Protein AF-A0A843F4S5-F1 (afdb_monomer)

Secondary structure (DSSP, 8-state):
-HHHHHHHHHHHHHHHH-S-------HHHHHHTT--SSHHHHHHHHHHHHHHH----HHHHTT---SSHHHHHHHHHHHHIIIIISS-S-HHHHHHHHHHTT--

Foldseek 3Di:
DVVVVVVVVVVLVCLVPDQADDDDDDCVLVVVLVLFFADPLVCVQQVVVCVVPVDGGLPVVLVDPDPDVVVNVVSVVSSCCSRPPVSPDTPSVVVVCVSCVNHD

Structure (mmCIF, N/CA/C/O backbone):
data_AF-A0A843F4S5-F1
#
_entry.id   AF-A0A843F4S5-F1
#
loop_
_atom_site.group_PDB
_atom_site.id
_atom_site.type_symbol
_atom_site.label_atom_id
_atom_site.label_alt_id
_atom_site.label_comp_id
_atom_site.label_asym_id
_atom_site.label_entity_id
_atom_site.label_seq_id
_atom_site.pdbx_PDB_ins_code
_atom_site.Cartn_x
_atom_site.Cartn_y
_atom_site.Cartn_z
_atom_site.occupancy
_atom_site.B_iso_or_equiv
_atom_site.auth_seq_id
_atom_site.auth_comp_id
_atom_site.auth_asym_id
_atom_site.auth_atom_id
_atom_site.pdbx_PDB_model_num
ATOM 1 N N . MET A 1 1 ? -10.608 -23.501 14.604 1.00 68.00 1 MET A N 1
ATOM 2 C CA . MET A 1 1 ? -11.597 -22.452 14.269 1.00 68.00 1 MET A CA 1
ATOM 3 C C . MET A 1 1 ? -12.023 -21.661 15.506 1.00 68.00 1 MET A C 1
ATOM 5 O O . MET A 1 1 ? -11.935 -20.443 15.467 1.00 68.00 1 MET A O 1
ATOM 9 N N . GLU A 1 2 ? -12.342 -22.311 16.631 1.00 77.19 2 GLU A N 1
ATOM 10 C CA . GLU A 1 2 ? -12.691 -21.640 17.905 1.00 77.19 2 GLU A CA 1
ATOM 11 C C . GLU A 1 2 ? -11.679 -20.581 18.367 1.00 77.19 2 GLU A C 1
ATOM 13 O O . GLU A 1 2 ? -12.058 -19.458 18.681 1.00 77.19 2 GLU A O 1
ATOM 18 N N . ARG A 1 3 ? -10.374 -20.882 18.320 1.00 90.75 3 ARG A N 1
ATOM 19 C CA . ARG A 1 3 ? -9.317 -19.929 18.709 1.00 90.75 3 ARG A CA 1
ATOM 20 C C . ARG A 1 3 ? -9.307 -18.644 17.869 1.00 90.75 3 ARG A C 1
ATOM 22 O O . ARG A 1 3 ? -8.877 -17.602 18.354 1.00 90.75 3 ARG A O 1
ATOM 29 N N . PHE A 1 4 ? -9.737 -18.714 16.608 1.00 91.62 4 PHE A N 1
ATOM 30 C CA . PHE A 1 4 ? -9.834 -17.540 15.740 1.00 91.62 4 PHE A CA 1
ATOM 31 C C . PHE A 1 4 ? -11.043 -16.683 16.123 1.00 91.62 4 PHE A C 1
ATOM 33 O O . PHE A 1 4 ? -10.880 -15.489 16.355 1.00 91.62 4 PHE A O 1
ATOM 40 N N . VAL A 1 5 ? -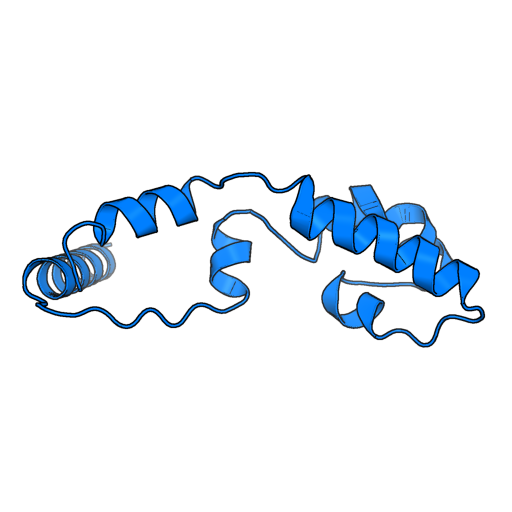12.211 -17.308 16.292 1.00 94.69 5 VAL A N 1
ATOM 41 C CA . VAL A 1 5 ? -13.444 -16.633 16.733 1.00 94.69 5 VAL A CA 1
ATOM 42 C C . VAL A 1 5 ? -13.233 -15.944 18.083 1.00 94.69 5 VAL A C 1
ATOM 44 O O . VAL A 1 5 ? -13.465 -14.749 18.204 1.00 94.69 5 VAL A O 1
ATOM 47 N N . GLN A 1 6 ? -12.626 -16.633 19.052 1.00 96.25 6 GLN A N 1
ATOM 48 C CA . GLN A 1 6 ? -12.305 -16.053 20.362 1.00 96.25 6 GLN A CA 1
ATOM 49 C C . GLN A 1 6 ? -11.383 -14.826 20.281 1.00 96.25 6 GLN A C 1
ATOM 51 O O . GLN A 1 6 ? -11.491 -13.912 21.097 1.00 96.25 6 GLN A O 1
ATOM 56 N N . ARG A 1 7 ? -10.439 -14.793 19.330 1.00 96.44 7 ARG A N 1
ATOM 57 C CA . ARG A 1 7 ? -9.577 -13.619 19.118 1.00 96.44 7 ARG A CA 1
ATOM 58 C C . ARG A 1 7 ? -10.354 -12.456 18.512 1.00 96.44 7 ARG A C 1
ATOM 60 O O . ARG A 1 7 ? -10.102 -11.321 18.904 1.00 96.44 7 ARG A O 1
ATOM 67 N N . LEU A 1 8 ? -11.273 -12.737 17.589 1.00 95.81 8 LEU A N 1
ATOM 68 C CA . LEU A 1 8 ? -12.151 -11.723 17.008 1.00 95.81 8 LEU A CA 1
ATOM 69 C C . LEU A 1 8 ? -13.075 -11.118 18.065 1.00 95.81 8 LEU A C 1
ATOM 71 O O . LEU A 1 8 ? -13.151 -9.898 18.152 1.00 95.81 8 LEU A O 1
ATOM 75 N N . ASP A 1 9 ? -13.691 -11.942 18.912 1.00 96.50 9 ASP A N 1
ATOM 76 C CA . ASP A 1 9 ? -14.576 -11.463 19.980 1.00 96.50 9 ASP A CA 1
ATOM 77 C C . ASP A 1 9 ? -13.826 -10.571 20.973 1.00 96.50 9 ASP A C 1
ATOM 79 O O . ASP A 1 9 ? -14.314 -9.509 21.355 1.00 96.50 9 ASP A O 1
ATOM 83 N N . LYS A 1 10 ? -12.597 -10.957 21.345 1.00 96.81 10 LYS A N 1
ATOM 84 C CA . LYS A 1 10 ? -11.729 -10.131 22.197 1.00 96.81 10 LYS A CA 1
ATOM 85 C C . LYS A 1 10 ? -11.375 -8.797 21.545 1.00 96.81 10 LYS A C 1
ATOM 87 O O . LYS A 1 10 ? -11.417 -7.777 22.222 1.00 96.81 10 LYS A O 1
ATOM 92 N N . ALA A 1 11 ? -11.028 -8.799 20.257 1.00 95.50 11 ALA A N 1
ATOM 93 C CA . ALA A 1 11 ? -10.706 -7.574 19.529 1.00 95.50 11 ALA A CA 1
ATOM 94 C C . ALA A 1 11 ? -11.927 -6.654 19.411 1.00 95.50 11 ALA A C 1
ATOM 96 O O . ALA A 1 11 ? -11.818 -5.464 19.679 1.00 95.50 11 ALA A O 1
ATOM 97 N N . LYS A 1 12 ? -13.095 -7.215 19.079 1.00 95.81 12 LYS A N 1
ATOM 98 C CA . LYS A 1 12 ? -14.354 -6.474 19.002 1.00 95.81 12 LYS A CA 1
ATOM 99 C C . LYS A 1 12 ? -14.693 -5.827 20.341 1.00 95.81 12 LYS A C 1
ATOM 101 O O . LYS A 1 12 ? -14.907 -4.626 20.385 1.00 95.81 12 LYS A O 1
ATOM 106 N N . LYS A 1 13 ? -14.648 -6.598 21.431 1.00 96.88 13 LYS A N 1
ATOM 107 C CA . LYS A 1 13 ? -14.891 -6.078 22.780 1.00 96.88 13 LYS A CA 1
ATOM 108 C C . LYS A 1 13 ? -13.925 -4.944 23.140 1.00 96.88 13 LYS A C 1
ATOM 110 O O . LYS A 1 13 ? -14.362 -3.918 23.640 1.00 96.88 13 LYS A O 1
ATOM 115 N N . ALA A 1 14 ? -12.633 -5.109 22.847 1.00 96.44 14 ALA A N 1
ATOM 116 C CA . ALA A 1 14 ? -11.630 -4.080 23.117 1.00 96.44 14 ALA A CA 1
ATOM 117 C C . ALA A 1 14 ? -11.882 -2.783 22.330 1.00 96.44 14 ALA A C 1
ATOM 119 O O . ALA A 1 14 ? -11.663 -1.704 22.862 1.00 96.44 14 ALA A O 1
ATOM 120 N N . ILE A 1 15 ? -12.353 -2.883 21.084 1.00 96.38 15 ILE A N 1
ATOM 121 C CA . ILE A 1 15 ? -12.743 -1.720 20.276 1.00 96.38 15 ILE A CA 1
ATOM 122 C C . ILE A 1 15 ? -14.009 -1.074 20.848 1.00 96.38 15 ILE A C 1
ATOM 124 O O . ILE A 1 15 ? -14.042 0.139 21.030 1.00 96.38 15 ILE A O 1
ATOM 128 N N . ASP A 1 16 ? -15.032 -1.872 21.162 1.00 95.56 16 ASP A N 1
ATOM 129 C CA . ASP A 1 16 ? -16.321 -1.388 21.664 1.00 95.56 16 ASP A CA 1
ATOM 130 C C . ASP A 1 16 ? -16.170 -0.645 23.006 1.00 95.56 16 ASP A C 1
ATOM 132 O O . ASP A 1 16 ? -16.797 0.397 23.193 1.00 95.56 16 ASP A O 1
ATOM 136 N N . GLU A 1 17 ? -15.308 -1.129 23.906 1.00 96.38 17 GLU A N 1
ATOM 137 C CA . GLU A 1 17 ? -15.082 -0.566 25.249 1.00 96.38 17 GLU A CA 1
ATOM 138 C C . GLU A 1 17 ? -14.043 0.567 25.301 1.00 96.38 17 GLU A C 1
ATOM 140 O O . GLU A 1 17 ? -13.957 1.250 26.317 1.00 96.38 17 GLU A O 1
ATOM 145 N N . ALA A 1 18 ? -13.242 0.774 24.252 1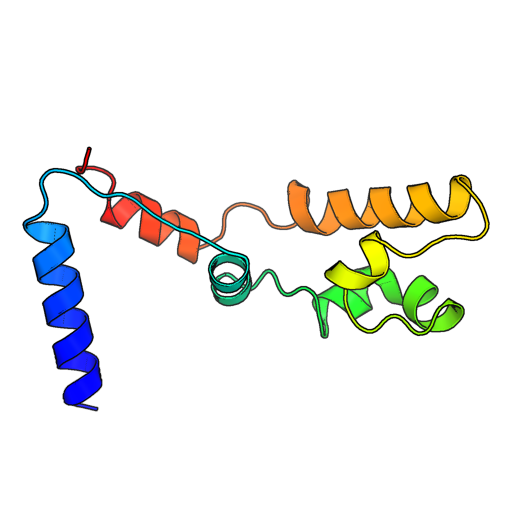.00 97.06 18 ALA A N 1
ATOM 146 C CA . ALA A 1 18 ? -12.226 1.826 24.248 1.00 97.06 18 ALA A CA 1
ATOM 147 C C . ALA A 1 18 ? -12.847 3.222 24.098 1.00 97.06 18 ALA A C 1
ATOM 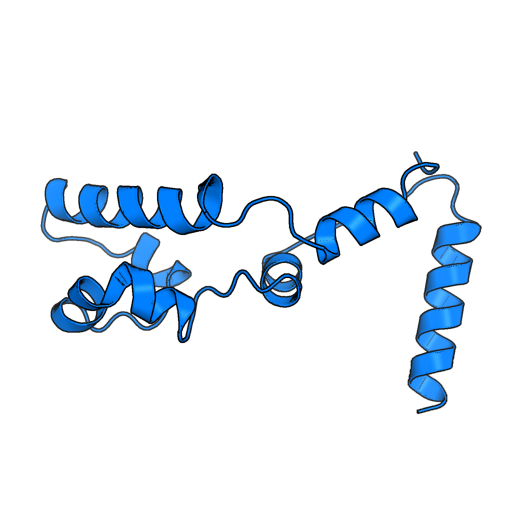149 O O . ALA A 1 18 ? -13.731 3.413 23.261 1.00 97.06 18 ALA A O 1
ATOM 150 N N . ASP A 1 19 ? -12.330 4.199 24.845 1.00 95.38 19 ASP A N 1
ATOM 151 C CA . ASP A 1 19 ? -12.648 5.620 24.646 1.00 95.38 19 ASP A CA 1
ATOM 152 C C . ASP A 1 19 ? -11.874 6.196 23.444 1.00 95.38 19 ASP A C 1
ATOM 154 O O . ASP A 1 19 ? -12.451 6.876 22.599 1.00 95.38 19 ASP A O 1
ATOM 158 N N . TYR A 1 20 ? -10.588 5.836 23.328 1.00 97.38 20 TYR A N 1
ATOM 159 C CA . TYR A 1 20 ? -9.657 6.322 22.302 1.00 97.38 20 TYR A CA 1
ATOM 160 C C . TYR A 1 20 ? -9.010 5.168 21.532 1.00 97.38 20 TYR A C 1
ATOM 162 O O . TYR A 1 20 ? -8.642 4.150 22.134 1.00 97.38 20 TYR A O 1
ATOM 170 N N . ILE A 1 21 ? -8.791 5.331 20.222 1.00 97.06 21 ILE A N 1
ATOM 171 C CA . ILE A 1 21 ? -8.129 4.317 19.384 1.00 97.06 21 ILE A CA 1
ATOM 172 C C . ILE A 1 21 ? -6.974 4.912 18.571 1.00 97.06 21 ILE A C 1
ATOM 174 O O . ILE A 1 21 ? -7.158 5.705 17.655 1.00 97.06 21 ILE A O 1
ATOM 178 N N . ILE A 1 22 ? -5.761 4.402 18.808 1.00 96.94 22 ILE A N 1
ATOM 179 C CA . ILE A 1 22 ? -4.592 4.681 17.963 1.00 96.94 22 ILE A CA 1
ATOM 180 C C . ILE A 1 22 ? -4.439 3.571 16.920 1.00 96.94 22 ILE A C 1
ATOM 182 O O . ILE A 1 22 ? -4.201 2.410 17.258 1.00 96.94 22 ILE A O 1
ATOM 186 N N . ILE A 1 23 ? -4.520 3.933 15.638 1.00 96.06 23 ILE A N 1
ATOM 187 C CA . ILE A 1 23 ? -4.376 2.993 14.519 1.00 96.06 23 ILE A CA 1
ATOM 188 C C . ILE A 1 23 ? -2.978 3.109 13.908 1.00 96.06 23 ILE A C 1
ATOM 190 O O . ILE A 1 23 ? -2.657 4.077 13.222 1.00 96.06 23 ILE A O 1
ATOM 194 N N . GLY A 1 24 ? -2.157 2.075 14.102 1.00 97.06 24 GLY A N 1
ATOM 195 C CA . GLY A 1 24 ? -0.929 1.870 13.334 1.00 97.06 24 GLY A CA 1
ATOM 196 C C . GLY A 1 24 ? -1.206 1.035 12.083 1.00 97.06 24 GLY A C 1
ATOM 197 O O . GLY A 1 24 ? -1.587 -0.129 12.195 1.00 97.06 24 GLY A O 1
ATOM 198 N N . ALA A 1 25 ? -0.999 1.603 10.893 1.00 96.31 25 ALA A N 1
ATOM 199 C CA . ALA A 1 25 ? -1.224 0.920 9.620 1.00 96.31 25 ALA A CA 1
ATOM 200 C C . ALA A 1 25 ? 0.026 0.957 8.731 1.00 96.31 25 ALA A C 1
ATOM 202 O O . ALA A 1 25 ? 0.542 2.023 8.407 1.00 96.31 25 ALA A O 1
ATOM 203 N N . GLY A 1 26 ? 0.493 -0.224 8.321 1.00 96.12 26 GLY A N 1
ATOM 204 C CA . GLY A 1 26 ? 1.563 -0.389 7.334 1.00 96.12 26 GLY A CA 1
ATOM 205 C C . GLY A 1 26 ? 1.043 -0.911 5.994 1.00 96.12 26 GLY A C 1
ATOM 206 O O . GLY A 1 26 ? -0.162 -1.079 5.803 1.00 96.12 26 GLY A O 1
ATOM 207 N N . ALA A 1 27 ? 1.965 -1.249 5.086 1.00 94.50 27 ALA A N 1
ATOM 208 C CA . ALA A 1 27 ? 1.638 -1.763 3.750 1.00 94.50 27 ALA A CA 1
ATOM 209 C C . ALA A 1 27 ? 0.724 -3.003 3.771 1.00 94.50 27 ALA A C 1
ATOM 211 O O . ALA A 1 27 ? -0.102 -3.162 2.880 1.00 94.50 27 ALA A O 1
ATOM 212 N N . GLY A 1 28 ? 0.797 -3.830 4.822 1.00 96.25 28 GLY A N 1
ATOM 213 C CA . GLY A 1 28 ? -0.070 -5.000 4.978 1.00 96.25 28 GLY A CA 1
ATOM 214 C C . GLY A 1 28 ? -1.570 -4.677 5.028 1.00 96.25 28 GLY A C 1
ATOM 215 O O . GLY A 1 28 ? -2.369 -5.498 4.586 1.00 96.25 28 GLY A O 1
ATOM 216 N N . LEU A 1 29 ? -1.969 -3.483 5.495 1.00 96.81 29 LEU A N 1
ATOM 217 C CA . LEU A 1 29 ? -3.372 -3.051 5.433 1.00 96.81 29 LEU A CA 1
ATOM 218 C C . 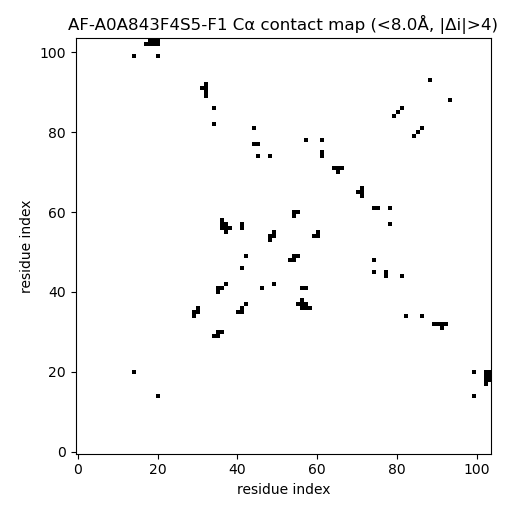LEU A 1 29 ? -3.811 -2.825 3.979 1.00 96.81 29 LEU A C 1
ATOM 220 O O . LEU A 1 29 ? -4.889 -3.263 3.583 1.00 96.81 29 LEU A O 1
ATOM 224 N N . SER A 1 30 ? -2.952 -2.198 3.174 1.00 95.69 30 SER A N 1
ATOM 225 C CA . SER A 1 30 ? -3.172 -1.995 1.740 1.00 95.69 30 SER A CA 1
ATOM 226 C C . SER A 1 30 ? -3.191 -3.322 0.979 1.00 95.69 30 SER A C 1
ATOM 228 O O . SER A 1 30 ? -4.073 -3.528 0.149 1.00 95.69 30 SER A O 1
ATOM 230 N N . THR A 1 31 ? -2.292 -4.259 1.304 1.00 95.75 31 THR A N 1
ATOM 231 C CA . THR A 1 31 ? -2.299 -5.623 0.748 1.00 95.75 31 THR A CA 1
ATOM 232 C C . THR A 1 31 ? -3.610 -6.342 1.063 1.00 95.75 31 THR A C 1
ATOM 234 O O . THR A 1 31 ? -4.245 -6.871 0.159 1.00 95.75 31 THR A O 1
ATOM 237 N N . ALA A 1 32 ? -4.080 -6.293 2.316 1.00 95.44 32 ALA A N 1
ATOM 238 C CA . ALA A 1 32 ? -5.375 -6.863 2.699 1.00 95.44 32 ALA A CA 1
ATOM 239 C C . ALA A 1 32 ? -6.560 -6.197 1.973 1.00 95.44 32 ALA A C 1
ATOM 241 O O . ALA A 1 32 ? -7.617 -6.808 1.829 1.00 95.44 32 ALA A O 1
ATOM 242 N N . ALA A 1 33 ? -6.381 -4.960 1.502 1.00 95.81 33 ALA A N 1
ATOM 243 C CA . ALA A 1 33 ? -7.334 -4.222 0.683 1.00 95.81 33 ALA A CA 1
ATOM 244 C C . ALA A 1 33 ? -7.186 -4.467 -0.836 1.00 95.81 33 ALA A C 1
ATOM 246 O O . ALA A 1 33 ? -7.848 -3.783 -1.616 1.00 95.81 33 ALA A O 1
ATOM 247 N N . GLY A 1 34 ? -6.330 -5.403 -1.265 1.00 93.50 34 GLY A N 1
ATOM 248 C CA . GLY A 1 34 ? -6.090 -5.738 -2.677 1.00 93.50 34 GLY A CA 1
ATOM 249 C C . GLY A 1 34 ? -5.107 -4.812 -3.403 1.00 93.50 34 GLY A C 1
ATOM 250 O O . GLY A 1 34 ? -4.944 -4.901 -4.618 1.00 93.50 34 GLY A O 1
ATOM 251 N N . VAL A 1 35 ? -4.431 -3.911 -2.686 1.00 94.88 35 VAL A N 1
ATOM 252 C CA . VAL A 1 35 ? -3.443 -2.979 -3.251 1.00 94.88 35 VAL A CA 1
ATOM 253 C C . VAL A 1 35 ? -2.057 -3.612 -3.178 1.00 94.88 35 VAL A C 1
ATOM 255 O O . VAL A 1 35 ? -1.178 -3.191 -2.425 1.00 94.88 35 VAL A O 1
ATOM 258 N N . GLU A 1 36 ? -1.884 -4.683 -3.943 1.00 94.81 36 GLU A N 1
ATOM 259 C CA . GLU A 1 36 ? -0.633 -5.431 -3.991 1.00 94.81 36 GLU A CA 1
ATOM 260 C C . GLU A 1 36 ? 0.433 -4.715 -4.826 1.00 94.81 36 GLU A C 1
ATOM 262 O O . GLU A 1 36 ? 0.142 -4.022 -5.809 1.00 94.81 36 GLU A O 1
ATOM 267 N N . TYR A 1 37 ? 1.685 -4.884 -4.401 1.00 96.19 37 TYR A N 1
ATOM 268 C CA . TYR A 1 37 ? 2.876 -4.333 -5.055 1.00 96.19 37 TYR A CA 1
ATOM 269 C C . TYR A 1 37 ? 3.589 -5.371 -5.936 1.00 96.19 37 TYR A C 1
ATOM 271 O O . TYR A 1 37 ? 4.579 -5.052 -6.588 1.00 96.19 37 TYR A O 1
ATOM 279 N N . THR A 1 38 ? 3.075 -6.597 -5.973 1.00 95.75 38 THR A N 1
ATOM 280 C CA . THR A 1 38 ? 3.568 -7.738 -6.753 1.00 95.75 38 THR A CA 1
ATOM 281 C C . THR A 1 38 ? 2.427 -8.347 -7.567 1.00 95.75 38 THR A C 1
ATOM 283 O O . THR A 1 38 ? 1.277 -7.921 -7.449 1.00 95.75 38 THR A O 1
ATOM 286 N N . GLY A 1 39 ? 2.739 -9.357 -8.381 1.00 95.44 39 GLY A N 1
ATOM 287 C CA . GLY A 1 39 ? 1.741 -10.157 -9.091 1.00 95.44 39 GLY A CA 1
ATOM 288 C C . GLY A 1 39 ? 1.000 -9.381 -10.177 1.00 95.44 39 GLY A C 1
ATOM 289 O O . GLY A 1 39 ? 1.528 -8.426 -10.752 1.00 95.44 39 GLY A O 1
ATOM 290 N N . GLU A 1 40 ? -0.244 -9.782 -10.443 1.00 95.25 40 GLU A N 1
ATOM 291 C CA . GLU A 1 40 ? -1.023 -9.326 -11.603 1.00 95.25 40 GLU A CA 1
ATOM 292 C C . GLU A 1 40 ? -1.132 -7.803 -11.698 1.00 95.25 40 GLU A C 1
ATOM 294 O O . GLU A 1 40 ? -1.032 -7.228 -12.782 1.00 95.25 40 GLU A O 1
ATOM 299 N N . ARG A 1 41 ? -1.296 -7.117 -10.560 1.00 94.31 41 ARG A N 1
ATOM 300 C CA . ARG A 1 41 ? -1.395 -5.655 -10.536 1.00 94.31 41 ARG A CA 1
ATOM 301 C C . ARG A 1 41 ? -0.082 -4.992 -10.951 1.00 94.31 41 ARG A C 1
ATOM 303 O O . ARG A 1 41 ? -0.108 -3.993 -11.666 1.00 94.31 41 ARG A O 1
ATOM 310 N N . PHE A 1 42 ? 1.056 -5.537 -10.529 1.00 96.94 42 PHE A N 1
ATOM 311 C CA . PHE A 1 42 ? 2.367 -5.045 -10.943 1.00 96.94 42 PHE A CA 1
ATOM 312 C C . PHE A 1 42 ? 2.625 -5.311 -12.425 1.00 96.94 42 PHE A C 1
ATOM 314 O O . PHE A 1 42 ? 2.944 -4.380 -13.168 1.00 96.94 42 PHE A O 1
ATOM 321 N N . GLU A 1 43 ? 2.374 -6.538 -12.875 1.00 97.12 43 GLU A N 1
ATOM 322 C CA . GLU A 1 43 ? 2.531 -6.933 -14.276 1.00 97.12 43 GLU A CA 1
ATOM 323 C C . GLU A 1 43 ? 1.652 -6.100 -15.215 1.00 97.12 43 GLU A C 1
ATOM 325 O O . GLU A 1 43 ? 2.122 -5.643 -16.257 1.00 97.12 43 GLU A O 1
ATOM 330 N N . LYS A 1 44 ? 0.404 -5.819 -14.822 1.00 96.12 44 LYS A N 1
ATOM 331 C CA . LYS A 1 44 ? -0.533 -4.993 -15.595 1.00 96.12 44 LYS A CA 1
ATOM 332 C C . LYS A 1 44 ? 0.016 -3.594 -15.885 1.00 96.12 44 LYS A C 1
ATOM 334 O O . LYS A 1 44 ? -0.151 -3.104 -16.999 1.00 96.12 44 LYS A O 1
ATOM 339 N N . TYR A 1 45 ? 0.626 -2.938 -14.896 1.00 96.56 45 TYR A N 1
ATOM 340 C CA . TYR A 1 45 ? 1.049 -1.536 -15.019 1.00 96.56 45 TYR A CA 1
ATOM 341 C C . TYR A 1 45 ? 2.489 -1.353 -15.512 1.00 96.56 45 TYR A C 1
ATOM 343 O O . TYR A 1 45 ? 2.801 -0.288 -16.044 1.00 96.56 45 TYR A O 1
ATOM 351 N N . PHE A 1 46 ? 3.356 -2.357 -15.346 1.00 98.19 46 PHE A N 1
ATOM 352 C CA . PHE A 1 46 ? 4.806 -2.200 -15.520 1.00 98.19 46 PHE A CA 1
ATOM 353 C C . PHE A 1 46 ? 5.465 -3.275 -16.387 1.00 98.19 46 PHE A C 1
ATOM 355 O O . PHE A 1 46 ? 6.680 -3.432 -16.324 1.00 98.19 46 PHE A O 1
ATOM 362 N N . LYS A 1 47 ? 4.706 -4.017 -17.205 1.00 98.12 47 LYS A N 1
ATOM 363 C CA . LYS A 1 47 ? 5.229 -5.111 -18.048 1.00 98.12 47 LYS A CA 1
ATOM 364 C C . LYS A 1 47 ? 6.492 -4.752 -18.843 1.00 98.12 47 LYS A C 1
ATOM 366 O O . LYS A 1 47 ? 7.410 -5.558 -18.943 1.00 98.12 47 LYS A O 1
ATOM 371 N N . ASP A 1 48 ? 6.530 -3.553 -19.407 1.00 98.06 48 ASP A N 1
ATOM 372 C CA . ASP A 1 48 ? 7.667 -3.001 -20.146 1.00 98.06 48 ASP A CA 1
ATOM 373 C C . ASP A 1 48 ? 8.904 -2.798 -19.257 1.00 98.06 48 ASP A C 1
ATOM 375 O O . ASP A 1 48 ? 10.002 -3.213 -19.617 1.00 98.06 48 ASP A O 1
ATOM 379 N N . PHE A 1 49 ? 8.730 -2.247 -18.057 1.00 97.94 49 PHE A N 1
ATOM 380 C CA . PHE A 1 49 ? 9.823 -2.054 -17.099 1.00 97.94 49 PHE A CA 1
ATOM 381 C C . PHE A 1 49 ? 10.274 -3.372 -16.459 1.00 97.94 49 PHE A C 1
ATOM 383 O O . PHE A 1 49 ? 11.452 -3.533 -16.155 1.00 97.94 49 PHE A O 1
ATOM 390 N N . ILE A 1 50 ? 9.367 -4.335 -16.291 1.00 98.19 50 ILE A N 1
ATOM 391 C CA . ILE A 1 50 ? 9.711 -5.697 -15.870 1.00 98.19 50 ILE A CA 1
ATOM 392 C C . ILE A 1 50 ? 10.600 -6.356 -16.929 1.00 98.19 50 ILE A C 1
ATOM 394 O O . ILE A 1 50 ? 11.617 -6.947 -16.579 1.00 98.19 50 ILE A O 1
ATOM 398 N N . ALA A 1 51 ? 10.256 -6.223 -18.213 1.00 98.12 51 ALA A N 1
ATOM 399 C CA . ALA A 1 51 ? 11.041 -6.799 -19.301 1.00 98.12 51 ALA A CA 1
ATOM 400 C C . ALA A 1 51 ? 12.436 -6.159 -19.439 1.00 98.12 51 ALA A C 1
ATOM 402 O O . ALA A 1 51 ? 13.405 -6.882 -19.647 1.00 98.12 51 ALA A O 1
ATOM 403 N N . GLU A 1 52 ? 12.544 -4.833 -19.304 1.00 97.62 52 GLU A N 1
ATOM 404 C CA . GLU A 1 52 ? 13.819 -4.110 -19.451 1.00 97.62 52 GLU A CA 1
ATOM 405 C C . GLU A 1 52 ? 14.739 -4.264 -18.229 1.00 97.62 52 GLU A C 1
ATOM 407 O O . GLU A 1 52 ? 15.943 -4.461 -18.383 1.00 97.62 52 GLU A O 1
ATOM 412 N N . TYR A 1 53 ? 14.196 -4.175 -17.010 1.00 97.19 53 TYR A N 1
ATOM 413 C CA . TYR A 1 53 ? 15.009 -4.088 -15.788 1.00 97.19 53 TYR A CA 1
ATOM 414 C C . TYR A 1 53 ? 14.911 -5.314 -14.875 1.00 97.19 53 TYR A C 1
ATOM 416 O O . TYR A 1 53 ? 15.602 -5.368 -13.858 1.00 97.19 53 TYR A O 1
ATOM 424 N N . GLY A 1 54 ? 14.061 -6.294 -15.194 1.00 97.12 54 GLY A N 1
ATOM 425 C CA . GLY A 1 54 ? 13.880 -7.496 -14.373 1.00 97.12 54 GLY A CA 1
ATOM 426 C C . GLY A 1 54 ? 13.259 -7.215 -13.003 1.00 97.12 54 GLY A C 1
ATOM 427 O O . GLY A 1 54 ? 13.530 -7.934 -12.043 1.00 97.12 54 GLY A O 1
ATOM 428 N N . PHE A 1 55 ? 12.466 -6.148 -12.881 1.00 97.88 55 PHE A N 1
ATOM 429 C CA . PHE A 1 55 ? 11.828 -5.784 -11.618 1.00 97.88 55 PHE A CA 1
ATOM 430 C C . PHE A 1 55 ? 10.853 -6.855 -11.127 1.00 97.88 55 PHE A C 1
ATOM 432 O O . PHE A 1 55 ? 10.109 -7.444 -11.907 1.00 97.88 55 PHE A O 1
ATOM 439 N N . THR A 1 56 ? 10.817 -7.047 -9.810 1.00 96.94 56 THR A N 1
ATOM 440 C CA . THR A 1 56 ? 9.993 -8.067 -9.143 1.00 96.94 56 THR A CA 1
ATOM 441 C C . THR A 1 56 ? 8.798 -7.490 -8.394 1.00 96.94 56 THR A C 1
ATOM 443 O O . THR A 1 56 ? 7.825 -8.199 -8.150 1.00 96.94 56 THR A O 1
ATOM 446 N N .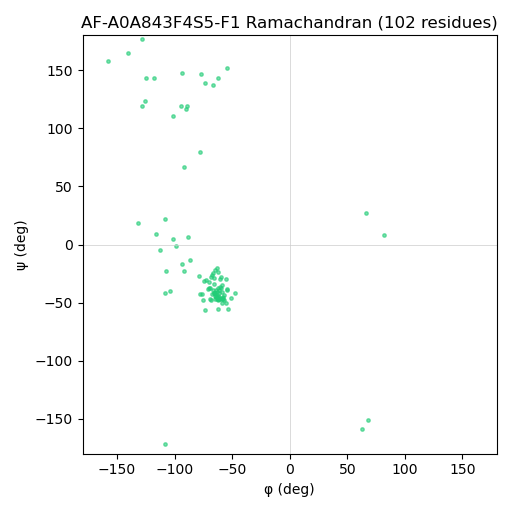 ASP A 1 57 ? 8.858 -6.210 -8.025 1.00 97.00 57 ASP A N 1
ATOM 447 C CA . ASP A 1 57 ? 7.826 -5.536 -7.245 1.00 97.00 57 ASP A CA 1
ATOM 448 C C . ASP A 1 57 ? 7.877 -4.011 -7.433 1.00 97.00 57 ASP A C 1
ATOM 450 O O . ASP A 1 57 ? 8.913 -3.443 -7.791 1.00 97.00 57 ASP A O 1
ATOM 454 N N . MET A 1 58 ? 6.759 -3.333 -7.163 1.00 97.06 58 MET A N 1
ATOM 455 C CA . MET A 1 58 ? 6.633 -1.873 -7.243 1.00 97.06 58 MET A CA 1
ATOM 456 C C . MET A 1 58 ? 7.461 -1.125 -6.182 1.00 97.06 58 MET A C 1
ATOM 458 O O . MET A 1 58 ? 7.816 0.030 -6.399 1.00 97.06 58 MET A O 1
ATOM 462 N N . TYR A 1 59 ? 7.754 -1.734 -5.027 1.00 95.88 59 TYR A N 1
ATOM 463 C CA . TYR A 1 59 ? 8.417 -1.030 -3.925 1.00 95.88 59 TYR A CA 1
ATOM 464 C C . TYR A 1 59 ? 9.892 -0.812 -4.251 1.00 95.88 59 TYR A C 1
ATOM 466 O O . TYR A 1 59 ? 10.351 0.326 -4.296 1.00 95.88 59 TYR A O 1
ATOM 474 N N . SER A 1 60 ? 10.621 -1.891 -4.533 1.00 96.69 60 SER A N 1
ATOM 475 C CA . SER A 1 60 ? 12.045 -1.853 -4.861 1.00 96.69 60 SER A CA 1
ATOM 476 C C . SER A 1 60 ? 12.309 -1.091 -6.161 1.00 96.69 60 SER A C 1
ATOM 478 O O . SER A 1 60 ? 13.238 -0.283 -6.222 1.00 96.69 60 SER A O 1
ATOM 480 N N . SER A 1 61 ? 11.452 -1.261 -7.174 1.00 96.69 61 SER A N 1
ATOM 481 C CA . SER A 1 61 ? 11.610 -0.582 -8.466 1.00 96.69 61 SER A CA 1
ATOM 482 C C . SER A 1 61 ? 11.440 0.940 -8.391 1.00 96.69 61 SER A C 1
ATOM 484 O O . SER A 1 61 ? 12.064 1.656 -9.173 1.00 96.69 61 SER A O 1
ATOM 486 N N . GLY A 1 62 ? 10.710 1.465 -7.401 1.00 95.06 62 GLY A N 1
ATOM 487 C CA . GLY A 1 62 ? 10.638 2.908 -7.138 1.00 95.06 62 GLY A CA 1
ATOM 488 C C . GLY A 1 62 ? 11.967 3.543 -6.707 1.00 95.06 62 GLY A C 1
ATOM 489 O O . GLY A 1 62 ? 12.158 4.748 -6.896 1.00 95.06 62 GLY A O 1
ATOM 490 N N . PHE A 1 63 ? 12.899 2.743 -6.180 1.00 95.94 63 PHE A N 1
ATOM 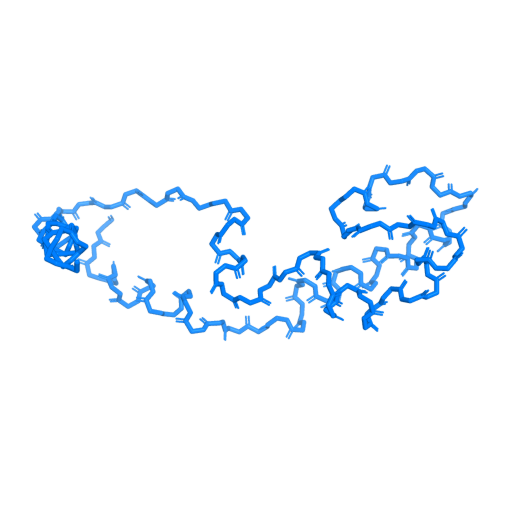491 C CA . PHE A 1 63 ? 14.237 3.175 -5.755 1.00 95.94 63 PHE A CA 1
ATOM 492 C C . PHE A 1 63 ? 15.333 2.836 -6.771 1.00 95.94 63 PHE A C 1
ATOM 494 O O . PHE A 1 63 ? 16.513 3.068 -6.501 1.00 95.94 63 PHE A O 1
ATOM 501 N N . TYR A 1 64 ? 14.969 2.293 -7.934 1.00 96.94 64 TYR A N 1
ATOM 502 C CA . TYR A 1 64 ? 15.942 1.904 -8.942 1.00 96.94 64 TYR A CA 1
ATOM 503 C C . TYR A 1 64 ? 16.677 3.127 -9.531 1.00 96.94 64 TYR A C 1
ATOM 505 O O . TYR A 1 64 ? 16.042 4.143 -9.846 1.00 96.94 64 TYR A O 1
ATOM 513 N N . PRO A 1 65 ? 18.009 3.057 -9.719 1.00 96.50 65 PRO A N 1
ATOM 514 C CA . PRO A 1 65 ? 18.775 4.109 -10.376 1.00 96.50 65 PRO A CA 1
ATOM 515 C C . PRO A 1 65 ? 18.602 4.032 -11.903 1.00 96.50 65 PRO A C 1
ATOM 517 O O . PRO A 1 65 ? 19.460 3.511 -12.613 1.00 96.50 65 PRO A O 1
ATOM 520 N N . PHE A 1 66 ? 17.476 4.544 -12.409 1.00 97.06 66 PHE A N 1
ATOM 521 C CA . PHE A 1 66 ? 17.194 4.624 -13.849 1.00 97.06 66 PHE A CA 1
ATOM 522 C C . PHE A 1 66 ? 18.300 5.349 -14.629 1.00 97.06 66 PHE A C 1
ATOM 524 O O . PHE A 1 66 ? 18.968 6.239 -14.094 1.00 97.06 66 PHE A O 1
ATOM 531 N N . LYS A 1 67 ? 18.462 4.997 -15.913 1.00 94.69 67 LYS A N 1
ATOM 532 C CA . LYS A 1 67 ? 19.538 5.526 -16.768 1.00 94.69 67 LYS A CA 1
ATOM 533 C C . LYS A 1 67 ? 19.343 7.017 -17.059 1.00 94.69 67 LYS A C 1
ATOM 535 O O . LYS A 1 67 ? 20.318 7.734 -17.273 1.00 94.69 67 LYS A O 1
ATOM 540 N N . SER A 1 68 ? 18.094 7.484 -17.050 1.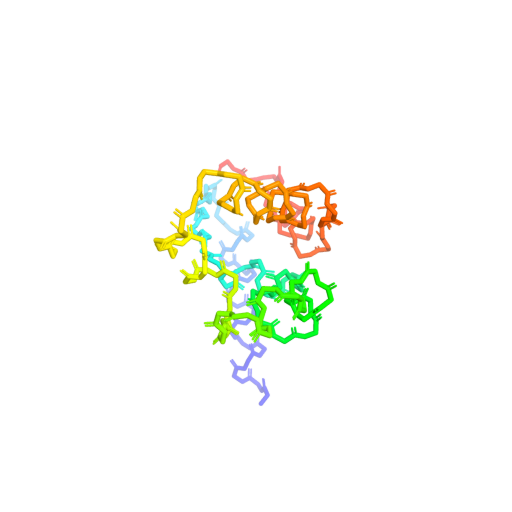00 97.75 68 SER A N 1
ATOM 541 C CA . SER A 1 68 ? 17.718 8.870 -17.328 1.00 97.75 68 SER A CA 1
ATOM 542 C C . SER A 1 68 ? 16.593 9.369 -16.412 1.00 97.75 68 SER A C 1
ATOM 544 O O . SER A 1 68 ? 15.904 8.593 -15.739 1.00 97.75 68 SER A O 1
ATOM 546 N N . GLN A 1 69 ? 16.394 10.691 -16.374 1.00 98.06 69 GLN A N 1
ATOM 547 C CA . GLN A 1 69 ? 15.266 11.276 -15.641 1.00 98.06 69 GLN A CA 1
ATOM 548 C C . GLN A 1 69 ? 13.937 10.963 -16.331 1.00 98.06 69 GLN A C 1
ATOM 550 O O . GLN A 1 69 ? 12.929 10.780 -15.657 1.00 98.06 69 GLN A O 1
ATOM 555 N N . GLU A 1 70 ? 13.935 10.860 -17.654 1.00 98.25 70 GLU A N 1
ATOM 556 C CA . GLU A 1 70 ? 12.776 10.529 -18.471 1.00 98.25 70 GLU A CA 1
ATOM 557 C C . GLU A 1 70 ? 12.248 9.133 -18.126 1.00 98.25 70 GLU A C 1
ATOM 559 O O . GLU A 1 70 ? 11.057 8.984 -17.856 1.00 98.25 70 GLU A O 1
ATOM 564 N N . GLU A 1 71 ? 13.127 8.128 -18.035 1.00 97.81 71 GLU A N 1
ATOM 565 C CA . GLU A 1 71 ? 12.762 6.771 -17.600 1.00 97.81 71 GLU A CA 1
ATOM 566 C C . GLU A 1 71 ? 12.216 6.772 -16.169 1.00 97.81 71 GLU A C 1
ATOM 568 O O . GLU A 1 71 ? 11.150 6.208 -15.899 1.00 97.81 71 GLU A O 1
ATOM 573 N N . LYS A 1 72 ? 12.909 7.466 -15.254 1.00 98.00 72 LYS A N 1
ATOM 574 C CA . LYS A 1 72 ? 12.485 7.594 -13.856 1.00 98.00 72 LYS A CA 1
ATOM 575 C C . LYS A 1 72 ? 11.087 8.193 -13.748 1.00 98.00 72 LYS A C 1
ATOM 577 O O . LYS A 1 72 ? 10.250 7.675 -13.008 1.00 98.00 72 LYS A O 1
ATOM 582 N N . TRP A 1 73 ? 10.821 9.285 -14.456 1.00 98.31 73 TRP A N 1
ATOM 583 C CA . TRP A 1 73 ? 9.533 9.965 -14.390 1.00 98.31 73 TRP A CA 1
ATOM 584 C C . TRP A 1 73 ? 8.434 9.212 -15.139 1.00 98.31 73 TRP A C 1
ATOM 586 O O . TRP A 1 73 ? 7.301 9.208 -14.664 1.00 98.31 73 TRP A O 1
ATOM 596 N N . ALA A 1 74 ? 8.748 8.494 -16.220 1.00 98.00 74 ALA A N 1
ATOM 597 C CA . ALA A 1 74 ? 7.805 7.583 -16.869 1.00 98.00 74 ALA A CA 1
ATOM 598 C C . ALA A 1 74 ? 7.382 6.432 -15.935 1.00 98.00 74 ALA A C 1
ATOM 600 O O . ALA A 1 74 ? 6.200 6.074 -15.863 1.00 98.00 74 ALA A O 1
ATOM 601 N N . TYR A 1 75 ? 8.323 5.877 -15.165 1.00 98.31 75 TYR A N 1
ATOM 602 C CA . TYR A 1 75 ? 8.019 4.919 -14.105 1.00 98.31 75 TYR A CA 1
ATOM 603 C C . TYR A 1 75 ? 7.145 5.550 -13.013 1.00 98.31 75 TYR A C 1
ATOM 605 O O . TYR A 1 75 ? 6.046 5.063 -12.736 1.00 98.31 75 TYR A O 1
ATOM 613 N N . TRP A 1 76 ? 7.592 6.663 -12.424 1.00 98.31 76 TRP A N 1
ATOM 614 C CA . TRP A 1 76 ? 6.914 7.286 -11.286 1.00 98.31 76 TRP A CA 1
ATOM 615 C C . TRP A 1 76 ? 5.529 7.834 -11.630 1.00 98.31 76 TRP A C 1
ATOM 617 O O . TRP A 1 76 ? 4.626 7.730 -10.803 1.00 98.31 76 TRP A O 1
ATOM 627 N N . ALA A 1 77 ? 5.311 8.342 -12.844 1.00 98.06 77 ALA A N 1
ATOM 628 C CA . ALA A 1 77 ? 3.990 8.773 -13.293 1.00 98.06 77 ALA A CA 1
ATOM 629 C C . ALA A 1 77 ? 2.976 7.617 -13.245 1.00 98.06 77 ALA A C 1
ATOM 631 O O . ALA A 1 77 ? 1.886 7.775 -12.691 1.00 98.06 77 ALA A O 1
ATOM 632 N N . ARG A 1 78 ? 3.351 6.428 -13.741 1.00 97.62 78 ARG A N 1
ATOM 633 C CA . ARG A 1 78 ? 2.501 5.226 -13.671 1.00 97.62 78 ARG A CA 1
ATOM 634 C C . ARG A 1 78 ? 2.377 4.687 -12.253 1.00 97.62 78 ARG A C 1
ATOM 636 O O . ARG A 1 78 ? 1.287 4.285 -11.862 1.00 97.62 78 ARG A O 1
ATOM 643 N N . HIS A 1 79 ? 3.444 4.742 -11.456 1.00 97.69 79 HIS A N 1
ATOM 644 C CA . HIS A 1 79 ? 3.403 4.339 -10.048 1.00 97.69 79 HIS A CA 1
ATOM 645 C C . HIS A 1 79 ? 2.431 5.195 -9.238 1.00 97.69 79 HIS A C 1
ATOM 647 O O . HIS A 1 79 ? 1.630 4.664 -8.467 1.00 97.69 79 HIS A O 1
ATOM 653 N N . VAL A 1 80 ? 2.466 6.514 -9.425 1.00 97.44 80 VAL A N 1
ATOM 654 C CA . VAL A 1 80 ? 1.520 7.437 -8.794 1.00 97.44 80 VAL A CA 1
ATOM 655 C C . VAL A 1 80 ? 0.111 7.174 -9.307 1.00 97.44 80 VAL A C 1
ATOM 657 O O . VAL A 1 80 ? -0.797 7.045 -8.494 1.00 97.44 80 VAL A O 1
ATOM 660 N N . PHE A 1 81 ? -0.089 7.032 -10.619 1.00 96.69 81 PHE A N 1
ATOM 661 C CA . PHE A 1 81 ? -1.403 6.698 -11.170 1.00 96.69 81 PHE A CA 1
ATOM 662 C C . PHE A 1 81 ? -1.990 5.437 -10.527 1.00 96.69 81 PHE A C 1
ATOM 664 O O . PHE A 1 81 ? -3.061 5.501 -9.918 1.00 96.69 81 PHE A O 1
ATOM 671 N N . ALA A 1 82 ? -1.248 4.329 -10.574 1.00 95.56 82 ALA A N 1
ATOM 672 C CA . ALA A 1 82 ? -1.693 3.044 -10.062 1.00 95.56 82 ALA A CA 1
ATOM 673 C C . ALA A 1 82 ? -2.001 3.103 -8.561 1.00 95.56 82 ALA A C 1
ATOM 675 O O . ALA A 1 82 ? -3.042 2.610 -8.144 1.00 95.56 82 ALA A O 1
ATOM 676 N N . ASN A 1 83 ? -1.125 3.697 -7.740 1.00 95.56 83 ASN A N 1
ATOM 677 C CA . ASN A 1 83 ? -1.221 3.620 -6.275 1.00 95.56 83 ASN A CA 1
ATOM 678 C C . ASN A 1 83 ? -1.974 4.780 -5.611 1.00 95.56 83 ASN A C 1
ATOM 680 O O . ASN A 1 83 ? -2.378 4.648 -4.457 1.00 95.56 83 ASN A O 1
ATOM 684 N N . ARG A 1 84 ? -2.181 5.905 -6.304 1.00 93.50 84 ARG A N 1
ATOM 685 C CA . ARG A 1 84 ? -2.903 7.066 -5.759 1.00 93.50 84 ARG A CA 1
ATOM 686 C C . ARG A 1 84 ? -4.279 7.258 -6.375 1.00 93.50 84 ARG A C 1
ATOM 688 O O . ARG A 1 84 ? -5.201 7.607 -5.643 1.00 93.50 84 ARG A O 1
ATOM 695 N N . TYR A 1 85 ? -4.403 7.093 -7.688 1.00 94.56 85 TYR A N 1
ATOM 696 C CA . TYR A 1 85 ? -5.608 7.497 -8.412 1.00 94.56 85 TYR A CA 1
ATOM 697 C C . TYR A 1 85 ? -6.496 6.308 -8.792 1.00 94.56 85 TYR A C 1
ATOM 699 O O . TYR A 1 85 ? -7.709 6.401 -8.638 1.00 94.56 85 TYR A O 1
ATOM 707 N N . ASP A 1 86 ? -5.910 5.184 -9.207 1.00 94.12 86 ASP A N 1
ATOM 708 C CA . ASP A 1 86 ? -6.659 4.002 -9.662 1.00 94.12 86 ASP A CA 1
ATOM 709 C C . ASP A 1 86 ? -7.238 3.150 -8.513 1.00 94.12 86 ASP A C 1
ATOM 711 O O . ASP A 1 86 ? -8.275 2.518 -8.673 1.00 94.12 86 ASP A O 1
ATOM 715 N N . VAL A 1 87 ? -6.617 3.165 -7.323 1.00 92.50 87 VAL A N 1
ATOM 716 C CA . VAL A 1 87 ? -7.042 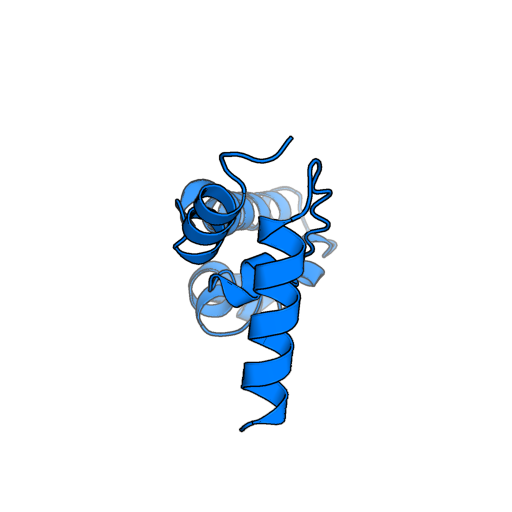2.343 -6.163 1.00 92.50 87 VAL A CA 1
ATOM 717 C C . VAL A 1 87 ? -8.475 2.644 -5.703 1.00 92.50 87 VAL A C 1
ATOM 719 O O . VAL A 1 87 ? -9.193 1.741 -5.276 1.00 92.50 87 VAL A O 1
ATOM 722 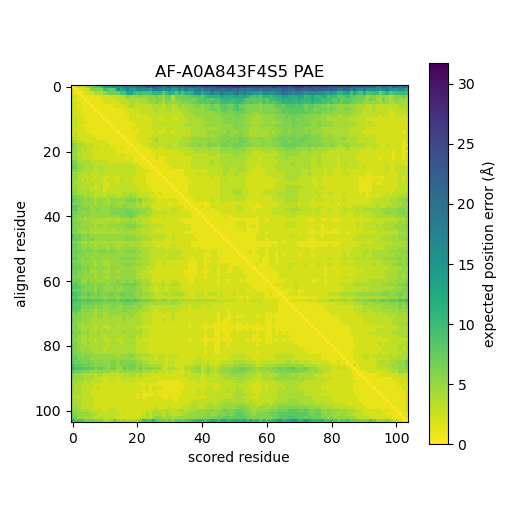N N . GLY A 1 88 ? -8.890 3.913 -5.747 1.00 91.56 88 GLY A N 1
ATOM 723 C CA . GLY A 1 88 ? -10.185 4.342 -5.219 1.00 91.56 88 GLY A CA 1
ATOM 724 C C . GLY A 1 88 ? -10.346 4.127 -3.705 1.00 91.56 88 GLY A C 1
ATOM 725 O O . GLY A 1 88 ? -9.378 4.054 -2.947 1.00 91.56 88 GLY A O 1
ATOM 726 N N . LYS A 1 89 ? -11.603 4.075 -3.244 1.00 94.38 89 LYS A N 1
ATOM 727 C CA . LYS A 1 89 ? -11.950 3.748 -1.851 1.00 94.38 89 LYS A CA 1
ATOM 728 C C . LYS A 1 89 ? -12.122 2.237 -1.742 1.00 94.38 89 LYS A C 1
ATOM 730 O O . LYS A 1 89 ? -13.002 1.689 -2.394 1.00 94.38 89 LYS A O 1
ATOM 735 N N . THR A 1 90 ? -11.318 1.582 -0.914 1.00 95.81 90 THR A N 1
ATOM 736 C CA . THR A 1 90 ? -11.397 0.129 -0.730 1.00 95.81 90 THR A CA 1
ATOM 737 C C . THR A 1 90 ? -12.297 -0.239 0.449 1.00 95.81 90 THR A C 1
ATOM 739 O O . THR A 1 90 ? -12.344 0.459 1.469 1.00 95.81 90 THR A O 1
ATOM 742 N N . ASP A 1 91 ? -12.976 -1.381 0.336 1.00 97.19 91 ASP A N 1
ATOM 743 C CA . ASP A 1 91 ? -13.891 -1.902 1.358 1.00 97.19 91 ASP A CA 1
ATOM 744 C C . ASP A 1 91 ? -13.244 -2.031 2.738 1.00 97.19 91 ASP A C 1
ATOM 746 O O . ASP A 1 91 ? -13.883 -1.770 3.755 1.00 97.19 91 ASP A O 1
ATOM 750 N N . VAL A 1 92 ? -11.977 -2.449 2.793 1.00 97.44 92 VAL A N 1
ATOM 751 C CA . VAL A 1 92 ? -11.249 -2.654 4.054 1.00 97.44 92 VAL A CA 1
ATOM 752 C C . VAL A 1 92 ? -11.110 -1.341 4.819 1.00 97.44 92 VAL A C 1
ATOM 754 O O . VAL A 1 92 ? -11.417 -1.292 6.009 1.00 97.44 92 VAL A O 1
ATOM 757 N N . TYR A 1 93 ? -10.716 -0.265 4.137 1.00 97.25 93 TYR A N 1
ATOM 758 C CA . TYR A 1 93 ? -10.563 1.046 4.767 1.00 97.25 93 TYR A CA 1
ATOM 759 C C . TYR A 1 93 ? -11.916 1.640 5.157 1.00 97.25 93 TYR A C 1
ATOM 761 O O . TYR A 1 93 ? -12.036 2.229 6.228 1.00 97.25 93 TYR A O 1
ATOM 769 N N . GLN A 1 94 ? -12.951 1.448 4.335 1.00 97.75 94 GLN A N 1
ATOM 770 C CA . GLN A 1 94 ? -14.304 1.899 4.667 1.00 97.75 94 GLN A CA 1
ATOM 771 C C . GLN A 1 94 ? -14.879 1.163 5.883 1.00 97.75 94 GLN A C 1
ATOM 773 O O . GLN A 1 94 ? -15.486 1.790 6.749 1.00 97.75 94 GLN A O 1
ATOM 778 N N . LYS A 1 95 ? -14.664 -0.153 5.980 1.00 97.12 95 LYS A N 1
ATOM 779 C CA . LYS A 1 95 ? -15.080 -0.955 7.138 1.00 97.12 95 LYS A CA 1
ATOM 780 C C . LYS A 1 95 ? -14.324 -0.554 8.398 1.00 97.12 95 LYS A C 1
ATOM 782 O O . LYS A 1 95 ? -14.952 -0.445 9.444 1.00 97.12 95 LYS A O 1
ATOM 787 N N . LEU A 1 96 ? -13.016 -0.308 8.297 1.00 96.75 96 LEU A N 1
ATOM 788 C CA . LEU A 1 96 ? -12.219 0.173 9.425 1.00 96.75 96 LEU A CA 1
ATOM 789 C C . LEU A 1 96 ? -12.706 1.543 9.903 1.00 96.75 96 LEU A C 1
ATOM 791 O O . LEU A 1 96 ? -12.932 1.699 11.095 1.00 96.75 96 LEU A O 1
ATOM 795 N N . LEU A 1 97 ? -12.930 2.491 8.985 1.00 96.75 97 LEU A N 1
ATOM 796 C CA . LEU A 1 97 ? -13.476 3.809 9.315 1.00 96.75 97 LEU A CA 1
ATOM 797 C C . LEU A 1 97 ? -14.810 3.681 10.053 1.00 96.75 97 LEU A C 1
ATOM 799 O O . LEU A 1 97 ? -14.958 4.238 11.130 1.00 96.75 97 LEU A O 1
ATOM 803 N N . LYS A 1 98 ? -15.747 2.894 9.515 1.00 96.62 98 LYS A N 1
ATOM 804 C CA . LYS A 1 98 ? -17.051 2.669 10.148 1.00 96.62 98 LYS A CA 1
ATOM 805 C C . LYS A 1 98 ? -16.931 2.024 11.532 1.00 96.62 98 LYS A C 1
ATOM 807 O O . LYS A 1 98 ? -17.706 2.331 12.426 1.00 96.62 98 LYS A O 1
ATOM 812 N N . LEU A 1 99 ? -15.973 1.117 11.716 1.00 95.62 99 LEU A N 1
ATOM 813 C CA . LEU A 1 99 ? -15.768 0.422 12.987 1.00 95.62 99 LEU A CA 1
ATOM 814 C C . LEU A 1 99 ? -15.329 1.370 14.113 1.00 95.62 99 LEU A C 1
ATOM 816 O O . LEU A 1 99 ? -15.623 1.108 15.274 1.00 95.62 99 LEU A O 1
ATOM 820 N N . VAL A 1 100 ? -14.637 2.455 13.769 1.00 95.88 100 VAL A N 1
ATOM 821 C CA . VAL A 1 100 ? -14.045 3.397 14.731 1.00 95.88 100 VAL A CA 1
ATOM 822 C C . VAL A 1 100 ? -14.650 4.799 14.639 1.00 95.88 100 VAL A C 1
ATOM 824 O O . VAL A 1 100 ? -14.153 5.712 15.278 1.00 95.88 100 VAL A O 1
ATOM 827 N N . GLU A 1 101 ? -15.729 4.991 13.872 1.00 95.38 101 GLU A N 1
ATOM 828 C CA . GLU A 1 101 ? -16.285 6.324 13.572 1.00 95.38 101 GLU A CA 1
ATOM 829 C C . GLU A 1 101 ? -16.807 7.077 14.805 1.00 95.38 101 GLU A C 1
ATOM 831 O O . GLU A 1 101 ? -16.931 8.296 14.772 1.00 95.38 101 GLU A O 1
ATOM 836 N N . ASN A 1 102 ? -17.098 6.346 15.885 1.00 94.81 102 ASN A N 1
ATOM 837 C CA . ASN A 1 102 ? -17.587 6.879 17.159 1.00 94.81 102 ASN A CA 1
ATOM 838 C C . ASN A 1 102 ? -16.522 6.806 18.268 1.00 94.81 102 ASN A C 1
ATOM 840 O O . ASN A 1 102 ? -16.870 6.723 19.446 1.00 94.81 102 ASN A O 1
ATOM 844 N N . LYS A 1 103 ? -15.246 6.721 17.890 1.00 93.56 103 LYS A N 1
ATOM 845 C CA . LYS A 1 103 ? -14.096 6.655 18.794 1.00 93.56 103 LYS A CA 1
ATOM 846 C C . LYS A 1 103 ? -13.222 7.877 18.556 1.00 93.56 103 LYS A C 1
ATOM 848 O O . LYS A 1 103 ? -13.106 8.317 17.411 1.00 93.56 103 LYS A O 1
ATOM 853 N N . ASP A 1 104 ? -12.643 8.395 19.632 1.00 88.31 104 ASP A N 1
ATOM 854 C CA . ASP A 1 104 ? -11.706 9.518 19.571 1.00 88.31 104 ASP A CA 1
ATOM 855 C C . ASP A 1 104 ? -10.291 9.069 19.149 1.00 88.31 104 ASP A C 1
ATOM 857 O O . ASP A 1 104 ? -9.880 7.918 19.460 1.00 88.31 104 ASP A O 1
#

pLDDT: mean 95.74, std 3.71, range [68.0, 98.31]

Nearest PDB structures (foldseek):
  5a3c-assembly1_A  TM=9.709E-01  e=3.995E-05  Streptococcus pyogenes str. Manfredo

Mean predicted aligned error: 3.59 Å

Radius of gyration: 18.75 Å; Cα contacts (8 Å, |Δi|>4): 60; chains: 1; bounding box: 37×34×45 Å

Sequence (104 aa):
MERFVQRLDKAKKAIDEADYIIIGAGAGLSTAAGVEYTGERFEKYFKDFIAEYGFTDMYSSGFYPFKSQEEKWAYWARHVFANRYDVGKTDVYQKLLKLVENKD

Solvent-accessible surface area (backbone atoms only — not comparable to full-atom values): 6301 Å² total; per-residue (Å²): 110,67,72,57,54,55,49,50,53,52,50,50,50,54,58,73,72,42,69,64,69,89,84,88,79,60,70,67,58,41,41,76,47,70,59,52,46,41,62,69,63,33,50,71,77,35,49,68,55,29,72,76,69,67,54,78,37,56,70,67,55,73,71,54,88,54,97,42,69,66,58,44,48,58,50,47,54,50,51,46,42,54,71,68,63,68,60,67,89,41,70,55,60,54,50,50,49,64,74,44,68,94,44,85